Protein AF-U2P2K3-F1 (afdb_monomer_lite)

Sequence (164 aa):
MINLGGKKVTKLLVGSSVIYQDNGGWQQLKVLSPDGGNVWFKNNGDGTASLVGNVGISIRKSAAVTVDLFKAPEGYAFTTLDWNVSTGSDITFIRQVYAYGNIIGYDYAKVSILDGTLQASYSANQSLSSDPTRGIITFSRATTYRTQDFATFAQPAIIGIEKL

pLDDT: mean 73.37, std 17.28, range [36.75, 95.69]

Foldseek 3Di:
DDDPVPDQDQWDDDPPDIDGDDPVQKDWFDFQAPQDWTKIWHDPPPQKIFIFTKDKHKDDAQDKDKGFTTADPPQKFFDDAPQPDDPDFHFFWLLAWDDPRDGDDTDHWDWDQDPRTIMTIDRRPHPDPDPGIMTMTGFATDPDDDPPDPPDRPGTRMTGMDGD

Secondary structure (DSSP, 8-state):
----TT---S-EEETTEEE-S-STTEEE--B--TT-EEEEEEE-SSSEEEEEEEEEEEE-TT--EEEEEEEPPTTEEEEEE----SSSSS--EEEEEEETTEEEEEEEPEEEEETTEEEEEE---S---SSSEEEEEEE-B-S---TT-TT---B-EEEEEEE-

Structure (mmCIF, N/CA/C/O backbone):
data_AF-U2P2K3-F1
#
_entry.id   AF-U2P2K3-F1
#
loop_
_atom_site.group_PDB
_atom_site.id
_atom_site.type_symbol
_atom_site.label_atom_id
_atom_site.label_alt_id
_atom_site.label_comp_id
_atom_site.label_asym_id
_atom_site.label_entity_id
_atom_site.label_seq_id
_atom_site.pdbx_PDB_ins_code
_atom_site.Cartn_x
_atom_site.Cartn_y
_atom_site.Cartn_z
_atom_site.occupancy
_atom_site.B_iso_or_equiv
_atom_site.auth_seq_id
_atom_site.auth_comp_id
_atom_site.auth_asym_id
_atom_site.auth_atom_id
_atom_site.pdbx_PDB_model_num
ATOM 1 N N . MET A 1 1 ? -31.649 -16.416 13.746 1.00 61.94 1 MET A N 1
ATOM 2 C CA . MET A 1 1 ? -30.456 -16.200 14.595 1.00 61.94 1 MET A CA 1
ATOM 3 C C . MET A 1 1 ? -29.561 -17.419 14.444 1.00 61.94 1 MET A C 1
ATOM 5 O O . MET A 1 1 ? -30.057 -18.521 14.632 1.00 61.94 1 MET A O 1
ATOM 9 N N . ILE A 1 2 ? -28.305 -17.253 14.026 1.00 75.69 2 ILE A N 1
ATOM 10 C CA . ILE A 1 2 ? -27.357 -18.372 13.917 1.00 75.69 2 ILE A CA 1
ATOM 11 C C . ILE A 1 2 ? -26.623 -18.479 15.254 1.00 75.69 2 ILE A C 1
ATOM 13 O O . ILE A 1 2 ? -25.955 -17.533 15.660 1.00 75.69 2 ILE A O 1
ATOM 17 N N . ASN A 1 3 ? -26.769 -19.609 15.945 1.00 80.06 3 ASN A N 1
ATOM 18 C CA . ASN A 1 3 ? -26.059 -19.898 17.188 1.00 80.06 3 ASN A CA 1
ATOM 19 C C . ASN A 1 3 ? -24.914 -20.873 16.891 1.00 80.06 3 ASN A C 1
ATOM 21 O O . ASN A 1 3 ? -25.154 -22.019 16.519 1.00 80.06 3 ASN A O 1
ATOM 25 N N . LEU A 1 4 ? -23.674 -20.410 17.051 1.00 82.38 4 LEU A N 1
ATOM 26 C CA . LEU A 1 4 ? -22.470 -21.209 16.808 1.00 82.38 4 LEU A CA 1
ATOM 27 C C . LEU A 1 4 ? -21.971 -21.939 18.065 1.00 82.38 4 LEU A C 1
ATOM 29 O O . LEU A 1 4 ? -20.933 -22.592 18.020 1.00 82.38 4 LEU A O 1
ATOM 33 N N . GLY A 1 5 ? 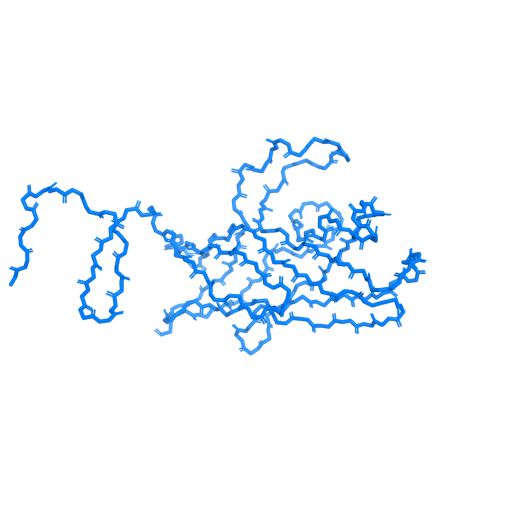-22.674 -21.835 19.198 1.00 79.88 5 GLY A N 1
ATOM 34 C CA . GLY A 1 5 ? -22.326 -22.543 20.434 1.00 79.88 5 GLY A CA 1
ATOM 35 C C . GLY A 1 5 ? -20.917 -22.227 20.948 1.00 79.88 5 GLY A C 1
ATOM 36 O O . GLY A 1 5 ? -20.234 -23.121 21.434 1.00 79.88 5 GLY A O 1
ATOM 37 N N . GLY A 1 6 ? -20.443 -20.989 20.757 1.00 76.06 6 GLY A N 1
ATOM 38 C CA . GLY A 1 6 ? -19.082 -20.577 21.124 1.00 76.06 6 GLY A CA 1
ATOM 39 C C . GLY A 1 6 ? -17.972 -21.138 20.224 1.00 76.06 6 GLY A C 1
ATOM 40 O O . GLY A 1 6 ? -16.794 -20.936 20.513 1.00 76.06 6 GLY A O 1
ATOM 41 N N . LYS A 1 7 ? -18.311 -21.832 19.129 1.00 77.88 7 LYS A N 1
ATOM 42 C CA . LYS A 1 7 ? -17.327 -22.345 18.171 1.00 77.88 7 LYS A CA 1
ATOM 43 C C . LYS A 1 7 ? -16.804 -21.208 17.296 1.00 77.88 7 LYS A C 1
ATOM 45 O O . LYS A 1 7 ? -17.585 -20.470 16.699 1.00 77.88 7 LYS A O 1
ATOM 50 N N . LYS A 1 8 ? -15.477 -21.100 17.191 1.00 68.75 8 LYS A N 1
ATOM 51 C CA . LYS A 1 8 ? -14.824 -20.210 16.225 1.00 68.75 8 LYS A CA 1
ATOM 52 C C . LYS A 1 8 ? -15.069 -20.733 14.811 1.00 68.75 8 LYS A C 1
ATOM 54 O O . LYS A 1 8 ? -14.888 -21.924 14.560 1.00 68.75 8 LYS A O 1
ATOM 59 N N . VAL A 1 9 ? -15.448 -19.845 13.898 1.00 71.19 9 VAL A N 1
ATOM 60 C CA . VAL A 1 9 ? -15.519 -20.137 12.463 1.00 71.19 9 VAL A CA 1
ATOM 61 C C . VAL A 1 9 ? -14.552 -19.218 11.730 1.00 71.19 9 VAL A C 1
ATOM 63 O O . VAL A 1 9 ? -14.564 -18.007 11.916 1.00 71.19 9 VAL A O 1
ATOM 66 N N . THR A 1 10 ? -13.699 -19.795 10.890 1.00 63.50 10 THR A N 1
ATOM 67 C CA . THR A 1 10 ? -12.744 -19.033 10.070 1.00 63.50 10 THR A CA 1
ATOM 68 C C . THR A 1 10 ? -13.429 -18.374 8.874 1.00 63.50 10 THR A C 1
ATOM 70 O O . THR A 1 10 ? -12.950 -17.374 8.348 1.00 63.50 10 THR A O 1
ATOM 73 N N . LYS A 1 11 ? -14.578 -18.918 8.452 1.00 74.50 11 LYS A N 1
ATOM 74 C CA . LYS A 1 11 ? -15.369 -18.454 7.314 1.00 74.50 11 LYS A CA 1
ATOM 75 C C . LYS A 1 11 ? -16.858 -18.704 7.559 1.00 74.50 11 LYS A C 1
ATOM 77 O O . LYS A 1 11 ? -17.246 -19.826 7.876 1.00 74.50 11 LYS A O 1
ATOM 82 N N . LEU A 1 12 ? -17.690 -17.691 7.332 1.00 82.12 12 LEU A N 1
ATOM 83 C CA . LEU A 1 12 ? -19.145 -17.805 7.275 1.00 82.12 12 LEU A CA 1
ATOM 84 C C . LEU A 1 12 ? -19.638 -17.307 5.913 1.00 82.12 12 LEU A C 1
ATOM 86 O O . LEU A 1 12 ? -19.397 -16.162 5.544 1.00 82.12 12 LEU A O 1
ATOM 90 N N . LEU A 1 13 ? -20.317 -18.170 5.159 1.00 84.31 13 LEU A N 1
ATOM 91 C CA . LEU A 1 13 ? -21.005 -17.787 3.927 1.00 84.31 13 LEU A CA 1
ATOM 92 C C . LEU A 1 13 ? -22.445 -17.387 4.277 1.00 84.31 13 LEU A C 1
ATOM 94 O O . LEU A 1 13 ? -23.191 -18.200 4.820 1.00 84.31 13 LEU A O 1
ATOM 98 N N . VAL A 1 14 ? -22.831 -16.149 3.972 1.00 83.38 14 VAL A N 1
ATOM 99 C CA . VAL A 1 14 ? -24.193 -15.628 4.148 1.00 83.38 14 VAL A CA 1
ATOM 100 C C . VAL A 1 14 ? -24.681 -15.125 2.792 1.00 83.38 14 VAL A C 1
ATOM 102 O O . VAL A 1 14 ? -24.258 -14.073 2.316 1.00 83.38 14 VAL A O 1
ATOM 105 N N . GLY A 1 15 ? -25.537 -15.909 2.135 1.00 84.88 15 GLY A N 1
ATOM 106 C CA . GLY A 1 15 ? -25.880 -15.674 0.730 1.00 84.88 15 GLY A CA 1
ATOM 107 C C . GLY A 1 15 ? -24.645 -15.820 -0.165 1.00 84.88 15 GLY A C 1
ATOM 108 O O . GLY A 1 15 ? -23.954 -16.834 -0.101 1.00 84.88 15 GLY A O 1
ATOM 109 N N . SER A 1 16 ? -24.351 -14.802 -0.976 1.00 84.44 16 SER A N 1
ATOM 110 C CA . SER A 1 16 ? -23.126 -14.718 -1.788 1.00 84.44 16 SER A CA 1
ATOM 111 C C . SER A 1 16 ? -21.934 -14.086 -1.054 1.00 84.44 16 SER A C 1
ATOM 113 O O 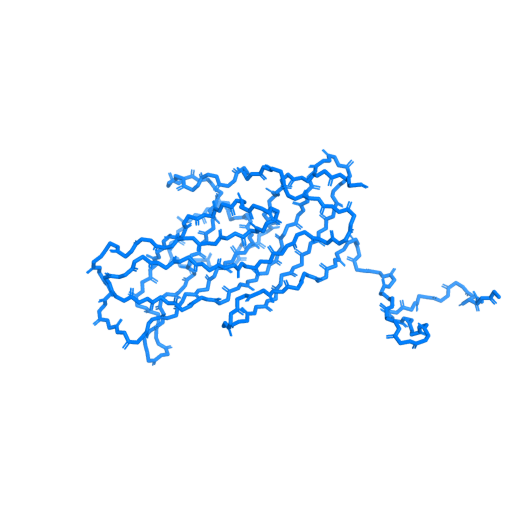. SER A 1 16 ? -20.851 -13.989 -1.627 1.00 84.44 16 SER A O 1
ATOM 115 N N . SER A 1 17 ? -22.115 -13.639 0.191 1.00 63.94 17 SER A N 1
ATOM 116 C CA . SER A 1 17 ? -21.107 -12.890 0.945 1.00 63.94 17 SER A CA 1
ATOM 117 C C . SER A 1 17 ? -20.324 -13.789 1.896 1.00 63.94 17 SER A C 1
ATOM 119 O O . SER A 1 17 ? -20.893 -14.653 2.560 1.00 63.94 17 SER A O 1
ATOM 121 N N . VAL A 1 18 ? -19.012 -13.567 2.000 1.00 78.31 18 VAL A N 1
ATOM 122 C CA . VAL A 1 18 ? -18.116 -14.315 2.892 1.00 78.31 18 VAL A CA 1
ATOM 123 C C . VAL A 1 18 ? -17.628 -13.414 4.029 1.00 78.31 18 VAL A C 1
ATOM 125 O O . VAL A 1 18 ? -17.033 -12.373 3.771 1.00 78.31 18 VAL A O 1
ATOM 128 N N . ILE A 1 19 ? -17.839 -13.837 5.277 1.00 73.31 19 ILE A N 1
ATOM 129 C CA . ILE A 1 19 ? -17.391 -13.162 6.504 1.00 73.31 19 ILE A CA 1
ATOM 130 C C . ILE A 1 19 ? -16.259 -13.987 7.137 1.00 73.31 19 ILE A C 1
ATOM 132 O O . ILE A 1 19 ? -16.425 -15.187 7.358 1.00 73.31 19 ILE A O 1
ATOM 136 N N . TYR A 1 20 ? -15.127 -13.357 7.459 1.00 65.69 20 TYR A N 1
ATOM 137 C CA . TYR A 1 20 ? -13.993 -13.972 8.167 1.00 65.69 20 TYR A CA 1
ATOM 138 C C . TYR A 1 20 ? -13.973 -13.469 9.616 1.00 65.69 20 TYR A C 1
ATOM 140 O O . TYR A 1 20 ? -13.945 -12.258 9.830 1.00 65.69 20 TYR A O 1
ATOM 148 N N . GLN A 1 21 ? -14.039 -14.362 10.612 1.00 61.44 21 GLN A N 1
ATOM 149 C CA . GLN A 1 21 ? -14.358 -13.967 11.995 1.00 61.44 21 GLN A CA 1
ATOM 150 C C . GLN A 1 21 ? -13.147 -13.779 12.934 1.00 61.44 21 GLN A C 1
ATOM 152 O O . GLN A 1 21 ? -13.345 -13.401 14.085 1.00 61.44 21 GLN A O 1
ATOM 157 N N . ASP A 1 22 ? -11.900 -13.990 12.500 1.00 57.00 22 ASP A N 1
ATOM 158 C CA . ASP A 1 22 ? -10.757 -14.018 13.433 1.00 57.00 22 ASP A CA 1
ATOM 159 C C . ASP A 1 22 ? -9.418 -13.475 12.908 1.00 57.00 22 ASP A C 1
ATOM 161 O O . ASP A 1 22 ? -8.383 -13.690 13.536 1.00 57.00 22 ASP A O 1
ATOM 165 N N . ASN A 1 23 ? -9.399 -12.677 11.838 1.00 62.91 23 ASN A N 1
ATOM 166 C CA . ASN A 1 23 ? -8.140 -12.165 11.281 1.00 62.91 23 ASN A CA 1
ATOM 167 C C . ASN A 1 23 ? -7.522 -10.989 12.074 1.00 62.91 23 ASN A C 1
ATOM 169 O O . ASN A 1 23 ? -6.856 -10.130 11.511 1.00 62.91 23 ASN A O 1
ATOM 173 N N . GLY A 1 24 ? -7.802 -10.858 13.375 1.00 73.50 24 GLY A N 1
ATOM 174 C CA . GLY A 1 24 ? -7.240 -9.790 14.216 1.00 73.50 24 GLY A CA 1
ATOM 175 C C . GLY A 1 24 ? -7.516 -8.358 13.726 1.00 73.50 24 GLY A C 1
ATOM 176 O O . GLY A 1 24 ? -6.725 -7.461 14.027 1.00 73.50 24 GLY A O 1
ATOM 177 N N . GLY A 1 25 ? -8.597 -8.150 12.962 1.00 82.94 25 GLY A N 1
ATOM 178 C CA . GLY A 1 25 ? -8.971 -6.871 12.340 1.00 82.94 25 GLY A CA 1
ATOM 179 C C . GLY A 1 25 ? -8.403 -6.634 10.935 1.00 82.94 25 GLY A C 1
ATOM 180 O O . GLY A 1 25 ? -8.651 -5.576 10.361 1.00 82.94 25 GLY A O 1
ATOM 181 N N . TRP A 1 26 ? -7.657 -7.591 10.377 1.00 89.19 26 TRP A N 1
ATOM 182 C CA . TRP A 1 26 ? -7.112 -7.505 9.026 1.00 89.19 26 TRP A CA 1
ATOM 183 C C . TRP A 1 26 ? -8.146 -7.892 7.962 1.00 89.19 26 TRP A C 1
ATOM 185 O O . TRP A 1 26 ? -8.796 -8.936 8.041 1.00 89.19 26 TRP A O 1
ATOM 195 N N . GLN A 1 27 ? -8.241 -7.084 6.916 1.00 89.88 27 GLN A N 1
ATOM 196 C CA . GLN A 1 27 ? -9.045 -7.331 5.721 1.00 89.88 27 GLN A CA 1
ATOM 197 C C . GLN A 1 27 ? -8.184 -7.159 4.472 1.00 89.88 27 GLN A C 1
ATOM 199 O O . GLN A 1 27 ? -7.281 -6.326 4.447 1.00 89.88 27 GLN A O 1
ATOM 204 N N . GLN A 1 28 ? -8.439 -7.957 3.439 1.00 91.06 28 GLN A N 1
ATOM 205 C CA . GLN A 1 28 ? -7.692 -7.860 2.190 1.00 91.06 28 GLN A CA 1
ATOM 206 C C . GLN A 1 28 ? -8.212 -6.685 1.354 1.00 91.06 28 GLN A C 1
ATOM 208 O O . GLN A 1 28 ? -9.419 -6.535 1.167 1.00 91.06 28 GLN A O 1
ATOM 213 N N . LEU A 1 29 ? -7.300 -5.869 0.829 1.00 92.69 29 LEU A N 1
ATOM 214 C CA . LEU A 1 29 ? -7.616 -4.792 -0.103 1.00 92.69 29 LEU A CA 1
ATOM 215 C C . LEU A 1 29 ? -7.750 -5.318 -1.530 1.00 92.69 29 LEU A C 1
ATOM 217 O O . LEU A 1 29 ? -7.039 -6.231 -1.958 1.00 92.69 29 LEU A O 1
ATOM 221 N N . LYS A 1 30 ? -8.625 -4.672 -2.304 1.00 93.69 30 LYS A N 1
ATOM 222 C CA . LYS A 1 30 ? -8.705 -4.885 -3.748 1.00 93.69 30 LYS A CA 1
ATOM 223 C C . LYS A 1 30 ? -7.549 -4.157 -4.434 1.00 93.69 30 LYS A C 1
ATOM 225 O O . LYS A 1 30 ? -7.578 -2.934 -4.564 1.00 93.69 30 LYS A O 1
ATOM 230 N N . VAL A 1 31 ? -6.564 -4.921 -4.894 1.00 94.19 31 VAL A N 1
ATOM 231 C CA . VAL A 1 31 ? -5.441 -4.405 -5.686 1.00 94.19 31 VAL A CA 1
ATOM 232 C C . VAL A 1 31 ? -5.919 -4.032 -7.094 1.00 94.19 31 VAL A C 1
ATOM 234 O O . VAL A 1 31 ? -6.668 -4.781 -7.721 1.00 94.19 31 VAL A O 1
ATOM 237 N N . LEU A 1 32 ? -5.506 -2.855 -7.561 1.00 95.31 32 LEU A N 1
ATOM 238 C CA . LEU A 1 32 ? -5.834 -2.265 -8.862 1.00 95.31 32 LEU A CA 1
ATOM 239 C C . LEU A 1 32 ? -4.698 -2.402 -9.883 1.00 95.31 32 LEU A C 1
ATOM 241 O O . LEU A 1 32 ? -4.954 -2.293 -11.080 1.00 95.31 32 LEU A O 1
ATOM 245 N N . SER A 1 33 ? -3.470 -2.676 -9.431 1.00 91.06 33 SER A N 1
ATOM 246 C CA . SER A 1 33 ? -2.336 -2.878 -10.333 1.00 91.06 33 SER A CA 1
ATOM 247 C C . SER A 1 33 ? -2.584 -4.069 -11.271 1.00 91.06 33 SER A C 1
ATOM 249 O O . SER A 1 33 ? -2.966 -5.146 -10.794 1.00 91.06 33 SER A O 1
ATOM 251 N N . PRO A 1 34 ? -2.312 -3.934 -12.585 1.00 88.56 34 PRO A N 1
ATOM 252 C CA . PRO A 1 34 ? -2.469 -5.027 -13.546 1.00 88.56 34 PRO A CA 1
ATOM 253 C C . PRO A 1 34 ? -1.500 -6.191 -13.296 1.00 88.56 34 PRO A C 1
ATOM 255 O O . PRO A 1 34 ? -1.780 -7.317 -13.697 1.00 88.56 34 PRO A O 1
ATOM 258 N N . ASP A 1 35 ? -0.383 -5.940 -12.611 1.00 87.19 35 ASP A N 1
ATOM 259 C CA . ASP A 1 35 ? 0.594 -6.969 -12.238 1.00 87.19 35 ASP A CA 1
ATOM 260 C C . ASP A 1 35 ? 0.206 -7.719 -10.952 1.00 87.19 35 ASP A C 1
ATOM 262 O O . ASP A 1 35 ? 0.894 -8.653 -10.532 1.00 87.19 35 ASP A O 1
ATOM 266 N N . GLY A 1 36 ? -0.920 -7.339 -10.342 1.00 90.12 36 GLY A N 1
ATOM 267 C CA . GLY A 1 36 ? -1.484 -7.990 -9.173 1.00 90.12 36 GLY A CA 1
ATOM 268 C C . GLY A 1 36 ? -0.746 -7.674 -7.874 1.00 90.12 36 GLY A C 1
ATOM 269 O O . GLY A 1 36 ? 0.123 -6.806 -7.786 1.00 90.12 36 GLY A O 1
ATOM 270 N N . GLY A 1 37 ? -1.145 -8.371 -6.817 1.00 88.31 37 GLY A N 1
ATOM 271 C CA . GLY A 1 37 ? -0.609 -8.170 -5.480 1.00 88.31 37 GLY A CA 1
ATOM 272 C C . GLY A 1 37 ? -1.517 -8.749 -4.411 1.00 88.31 37 GLY A C 1
ATOM 273 O O . GLY A 1 37 ? -2.619 -9.229 -4.681 1.00 88.31 37 GLY A O 1
ATOM 274 N N . ASN A 1 38 ? -1.047 -8.681 -3.176 1.00 88.75 38 ASN A N 1
ATOM 275 C CA . ASN A 1 38 ? -1.824 -9.030 -2.006 1.00 88.75 38 ASN A CA 1
ATOM 276 C C . ASN A 1 38 ? -1.475 -8.055 -0.884 1.00 88.75 38 ASN A C 1
ATOM 278 O O . ASN A 1 38 ? -0.349 -8.070 -0.390 1.00 88.75 38 ASN A O 1
ATOM 282 N N . VAL A 1 39 ? -2.432 -7.202 -0.520 1.00 89.06 39 VAL A N 1
ATOM 283 C CA . VAL A 1 39 ? -2.279 -6.202 0.539 1.00 89.06 39 VAL A CA 1
ATOM 284 C C . VAL A 1 39 ? -3.412 -6.355 1.535 1.00 89.06 39 VAL A C 1
ATOM 286 O O . VAL A 1 39 ? -4.573 -6.496 1.156 1.00 89.06 39 VAL A O 1
ATOM 289 N N . TRP A 1 40 ? -3.059 -6.309 2.810 1.00 90.62 40 TRP A N 1
ATOM 290 C CA . TRP A 1 40 ? -3.974 -6.360 3.933 1.00 90.62 40 TRP A CA 1
ATOM 291 C C . TRP A 1 40 ? -3.987 -5.020 4.644 1.00 90.62 40 TRP A C 1
ATOM 293 O O . TRP A 1 40 ? -2.958 -4.362 4.771 1.00 90.62 40 TRP A O 1
ATOM 303 N N . PHE A 1 41 ? -5.162 -4.656 5.126 1.00 92.44 41 PHE A N 1
ATOM 304 C CA . PHE A 1 41 ? -5.468 -3.436 5.845 1.00 92.44 41 PHE A CA 1
ATOM 305 C C . PHE A 1 41 ? -6.005 -3.783 7.224 1.00 92.44 41 PHE A C 1
ATOM 307 O O . PHE A 1 41 ? -6.838 -4.681 7.351 1.00 92.44 41 PHE A O 1
ATOM 314 N N . LYS A 1 42 ? -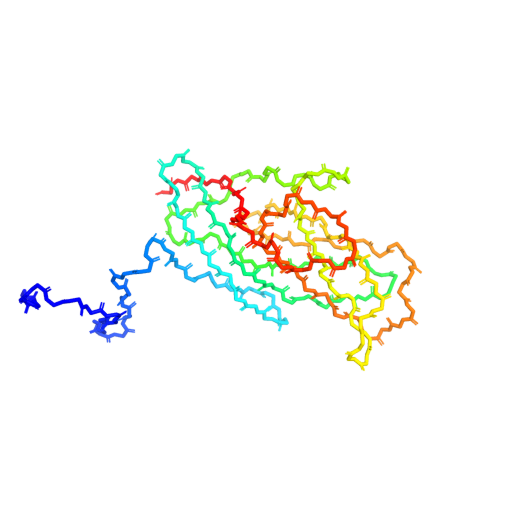5.602 -3.032 8.241 1.00 92.56 42 LYS A N 1
ATOM 315 C CA . LYS A 1 42 ? -6.201 -3.085 9.573 1.00 92.56 42 LYS A CA 1
ATOM 316 C C . LYS A 1 42 ? -6.371 -1.677 10.115 1.00 92.56 42 LYS A C 1
ATOM 318 O O . LYS A 1 42 ? -5.393 -0.956 10.247 1.00 92.56 42 LYS A O 1
ATOM 323 N N . ASN A 1 43 ? -7.599 -1.313 10.469 1.00 93.50 43 ASN A N 1
ATOM 324 C CA . ASN A 1 43 ? -7.868 -0.084 11.212 1.00 93.50 43 ASN A CA 1
ATOM 325 C C . ASN A 1 43 ? -7.309 -0.224 12.640 1.00 93.50 43 ASN A C 1
ATOM 327 O O . ASN A 1 43 ? -7.614 -1.205 13.324 1.00 93.50 43 ASN A O 1
ATOM 331 N N . ASN A 1 44 ? -6.505 0.745 13.075 1.00 92.12 44 ASN A N 1
ATOM 332 C CA . ASN A 1 44 ? -5.877 0.749 14.396 1.00 92.12 44 ASN A CA 1
ATOM 333 C C . ASN A 1 44 ? -6.758 1.404 15.479 1.00 92.12 44 ASN A C 1
ATOM 335 O O . ASN A 1 44 ? -6.507 1.212 16.666 1.00 92.12 44 ASN A O 1
ATOM 339 N N . GLY A 1 45 ? -7.822 2.115 15.090 1.00 93.38 45 GLY A N 1
ATOM 340 C CA . GLY A 1 45 ? -8.773 2.764 16.000 1.00 93.38 45 GLY A CA 1
ATOM 341 C C . GLY A 1 45 ? -8.385 4.182 16.431 1.00 93.38 45 GLY A C 1
ATOM 342 O O . GLY A 1 45 ? -9.118 4.796 17.198 1.00 93.38 45 GLY A O 1
ATOM 343 N N . ASP A 1 46 ? -7.274 4.709 15.921 1.00 93.25 46 ASP A N 1
ATOM 344 C CA . ASP A 1 46 ? -6.672 5.997 16.294 1.00 93.25 46 ASP A CA 1
ATOM 345 C C . ASP A 1 46 ? -6.588 6.991 15.118 1.00 93.25 46 ASP A C 1
ATOM 347 O O . ASP A 1 46 ? -5.815 7.943 15.154 1.00 93.25 46 ASP A O 1
ATOM 351 N N . GLY A 1 47 ? -7.376 6.768 14.059 1.00 93.69 47 GLY A N 1
ATOM 352 C CA . GLY A 1 47 ? -7.287 7.542 12.813 1.00 93.69 47 GLY A CA 1
ATOM 353 C C . GLY A 1 47 ? -6.190 7.053 11.863 1.00 93.69 47 GLY A C 1
ATOM 354 O O . GLY A 1 47 ? -5.941 7.676 10.835 1.00 93.69 47 GLY A O 1
ATOM 355 N N . THR A 1 48 ? -5.551 5.920 12.165 1.00 93.31 48 THR A N 1
ATOM 356 C CA . THR A 1 48 ? -4.579 5.281 11.276 1.00 93.31 48 THR A CA 1
ATOM 357 C C . THR A 1 48 ? -4.975 3.852 10.913 1.00 93.31 48 THR A C 1
ATOM 359 O O . THR A 1 48 ? -5.802 3.199 11.562 1.00 93.31 48 THR A O 1
ATOM 362 N N . ALA A 1 49 ? -4.361 3.347 9.850 1.00 92.50 49 ALA A N 1
ATOM 363 C CA . ALA A 1 49 ? -4.429 1.958 9.456 1.00 92.50 49 ALA A CA 1
ATOM 364 C C . ALA A 1 49 ? -3.042 1.375 9.213 1.00 92.50 49 ALA A C 1
ATOM 366 O O . ALA A 1 49 ? -2.130 2.030 8.715 1.00 92.50 49 ALA A O 1
ATOM 367 N N . SER A 1 50 ? -2.919 0.097 9.527 1.00 89.31 50 SER A N 1
ATOM 368 C CA . SER A 1 50 ? -1.766 -0.729 9.217 1.00 89.31 50 SER A CA 1
ATOM 369 C C . SER A 1 50 ? -1.950 -1.388 7.849 1.00 89.31 50 SER A C 1
ATOM 371 O O . SER A 1 50 ? -2.997 -1.987 7.599 1.00 89.31 50 SER A O 1
ATOM 373 N N . LEU A 1 51 ? -0.932 -1.327 6.987 1.00 88.00 51 LEU A N 1
ATOM 374 C CA . LEU A 1 51 ? -0.846 -2.047 5.717 1.00 88.00 51 LEU A CA 1
ATOM 375 C C . LEU A 1 51 ? 0.289 -3.073 5.745 1.00 88.00 51 LEU A C 1
ATOM 377 O O . LEU A 1 51 ? 1.410 -2.758 6.155 1.00 88.00 51 LEU A O 1
ATOM 381 N N . VAL A 1 52 ? 0.013 -4.286 5.259 1.00 83.44 52 VAL A N 1
ATOM 382 C CA . VAL A 1 52 ? 1.037 -5.311 4.997 1.00 83.44 52 VAL A CA 1
ATOM 383 C C . VAL A 1 52 ? 0.826 -5.984 3.654 1.00 83.44 52 VAL A C 1
ATOM 385 O O . VAL A 1 52 ? -0.307 -6.164 3.219 1.00 83.44 52 VAL A O 1
ATOM 388 N N . GLY A 1 53 ? 1.912 -6.411 3.017 1.00 81.12 53 GLY A N 1
ATOM 389 C CA . GLY A 1 53 ? 1.856 -7.206 1.795 1.00 81.12 53 GLY A CA 1
ATOM 390 C C . GLY A 1 53 ? 2.642 -6.581 0.656 1.00 81.12 53 GLY A C 1
ATOM 391 O O . GLY A 1 53 ? 3.613 -5.863 0.894 1.00 81.12 53 GLY A O 1
ATOM 392 N N . ASN A 1 54 ? 2.266 -6.889 -0.583 1.00 82.94 54 ASN A N 1
ATOM 393 C CA . ASN A 1 54 ? 2.990 -6.424 -1.758 1.00 82.94 54 ASN A CA 1
ATOM 394 C C . ASN A 1 54 ? 2.106 -6.208 -2.992 1.00 82.94 54 ASN A C 1
ATOM 396 O O . ASN A 1 54 ? 1.048 -6.820 -3.125 1.00 82.94 54 ASN A O 1
ATOM 400 N N . VAL A 1 55 ? 2.560 -5.343 -3.898 1.00 85.56 55 VAL A N 1
ATOM 401 C CA . VAL A 1 55 ? 1.939 -5.060 -5.200 1.00 85.56 55 VAL A CA 1
ATOM 402 C C . VAL A 1 55 ? 3.013 -5.086 -6.280 1.00 85.56 55 VAL A C 1
ATOM 404 O O . VAL A 1 55 ? 4.043 -4.433 -6.144 1.00 85.56 55 VAL A O 1
ATOM 407 N N . GLY A 1 56 ? 2.788 -5.839 -7.353 1.00 82.88 56 GLY A N 1
ATOM 408 C CA . GLY A 1 56 ? 3.641 -5.798 -8.537 1.00 82.88 56 GLY A CA 1
ATOM 409 C C . GLY A 1 56 ? 3.373 -4.538 -9.355 1.00 82.88 56 GLY A C 1
ATOM 410 O O . GLY A 1 56 ? 2.242 -4.060 -9.393 1.00 82.88 56 GLY A O 1
ATOM 411 N N . ILE A 1 57 ? 4.393 -4.007 -10.023 1.00 81.81 57 ILE A N 1
ATOM 412 C CA . ILE A 1 57 ? 4.257 -2.920 -10.996 1.00 81.81 57 ILE A CA 1
ATOM 413 C C . ILE A 1 57 ? 5.158 -3.161 -12.208 1.00 81.81 57 ILE A C 1
ATOM 415 O O . ILE A 1 57 ? 6.296 -3.617 -12.083 1.00 81.81 57 ILE A O 1
ATOM 419 N N . SER A 1 58 ? 4.669 -2.810 -13.388 1.00 81.31 58 SER A N 1
ATOM 420 C CA . SER A 1 58 ? 5.446 -2.800 -14.618 1.00 81.31 58 SER A CA 1
ATOM 421 C C . SER A 1 58 ? 6.142 -1.456 -14.766 1.00 81.31 58 SER A C 1
ATOM 423 O O . SER A 1 58 ? 5.512 -0.402 -14.755 1.00 81.31 58 SER A O 1
ATOM 425 N N . ILE A 1 59 ? 7.455 -1.506 -14.931 1.00 76.31 59 ILE A N 1
ATOM 426 C CA . ILE A 1 59 ? 8.336 -0.359 -15.085 1.00 76.31 59 ILE A CA 1
ATOM 427 C C . ILE A 1 59 ? 8.892 -0.382 -16.507 1.00 76.31 59 ILE A C 1
ATOM 429 O O . ILE A 1 59 ? 9.280 -1.433 -17.026 1.00 76.31 59 ILE A O 1
ATOM 433 N N . ARG A 1 60 ? 8.914 0.791 -17.140 1.00 72.25 60 ARG A N 1
ATOM 434 C CA . ARG A 1 60 ? 9.464 0.981 -18.481 1.00 72.25 60 ARG A CA 1
ATOM 435 C C . ARG A 1 60 ? 10.674 1.904 -18.434 1.00 72.25 60 ARG A C 1
ATOM 437 O O . ARG A 1 60 ? 10.682 2.901 -17.710 1.00 72.25 60 ARG A O 1
ATOM 444 N N . LYS A 1 61 ? 11.689 1.583 -19.225 1.00 70.94 61 LYS A N 1
ATOM 445 C CA . LYS A 1 61 ? 12.917 2.346 -19.380 1.00 70.94 61 LYS A CA 1
ATOM 446 C C . LYS A 1 61 ? 12.585 3.724 -19.931 1.00 70.94 61 LYS A C 1
ATOM 448 O O . LYS A 1 61 ? 11.824 3.869 -20.885 1.00 70.94 61 LYS A O 1
ATOM 453 N N . SER A 1 62 ? 13.191 4.739 -19.318 1.00 69.75 62 SER A N 1
ATOM 454 C CA . SER A 1 62 ? 13.083 6.142 -19.736 1.00 69.75 62 SER A CA 1
ATOM 455 C C . SER A 1 62 ? 11.646 6.682 -19.807 1.00 69.75 62 SER A C 1
ATOM 457 O O . SER A 1 62 ? 11.402 7.673 -20.491 1.00 69.75 62 SER A O 1
ATOM 459 N N . ALA A 1 63 ? 10.701 6.067 -19.090 1.00 73.88 63 ALA A N 1
ATOM 460 C CA . ALA A 1 63 ? 9.326 6.531 -18.997 1.00 73.88 63 ALA A CA 1
ATOM 461 C C . ALA A 1 63 ? 8.919 6.705 -17.533 1.00 73.88 63 ALA A C 1
ATOM 463 O O . ALA A 1 63 ? 9.168 5.840 -16.693 1.00 73.88 63 ALA A O 1
ATOM 464 N N . ALA A 1 64 ? 8.259 7.824 -17.235 1.00 77.88 64 ALA A N 1
ATOM 465 C CA . ALA A 1 64 ? 7.522 7.942 -15.990 1.00 77.88 64 ALA A CA 1
ATOM 466 C C . ALA A 1 64 ? 6.306 7.008 -16.049 1.00 77.88 64 ALA A C 1
ATOM 468 O O . ALA A 1 64 ? 5.604 6.957 -17.061 1.00 77.88 64 ALA A O 1
ATOM 469 N N . VAL A 1 65 ? 6.065 6.266 -14.972 1.00 79.81 65 VAL A N 1
ATOM 470 C CA . VAL A 1 65 ? 4.912 5.371 -14.851 1.00 79.81 65 VAL A CA 1
ATOM 471 C C . VAL A 1 65 ? 4.181 5.700 -13.562 1.00 79.81 65 VAL A C 1
ATOM 473 O O . VAL A 1 65 ? 4.801 5.737 -12.502 1.00 79.81 65 VAL A O 1
ATOM 476 N N . THR A 1 66 ? 2.868 5.892 -13.646 1.00 85.81 66 THR A N 1
ATOM 477 C CA . THR A 1 66 ? 1.982 5.962 -12.481 1.00 85.81 66 THR A CA 1
ATOM 478 C C . THR A 1 66 ? 1.043 4.765 -12.508 1.00 85.81 66 THR A C 1
ATOM 480 O O . THR A 1 66 ? 0.461 4.455 -13.547 1.00 85.81 66 THR A O 1
ATOM 483 N N . VAL A 1 67 ? 0.924 4.076 -11.375 1.00 87.69 67 VAL A N 1
ATOM 484 C CA . VAL A 1 67 ? 0.093 2.882 -11.210 1.00 87.69 67 VAL A CA 1
ATOM 485 C C . VAL A 1 67 ? -0.825 3.066 -10.011 1.00 87.69 67 VAL A C 1
ATOM 487 O O . VAL A 1 67 ? -0.361 3.361 -8.908 1.00 87.69 67 VAL A O 1
ATOM 490 N N . ASP A 1 68 ? -2.117 2.829 -10.222 1.00 93.19 68 ASP A N 1
ATOM 491 C CA . ASP A 1 68 ? -3.094 2.698 -9.144 1.00 93.19 68 ASP A CA 1
ATOM 492 C C . ASP A 1 68 ? -2.844 1.395 -8.383 1.00 93.19 68 ASP A C 1
ATOM 494 O O . ASP A 1 68 ? -2.841 0.307 -8.962 1.00 93.19 68 ASP A O 1
ATOM 498 N N . LEU A 1 69 ? -2.641 1.485 -7.071 1.00 91.69 69 LEU A N 1
ATOM 499 C CA . LEU A 1 69 ? -2.336 0.325 -6.236 1.00 91.69 69 LEU A CA 1
ATOM 500 C C . LEU A 1 69 ? -3.609 -0.264 -5.646 1.00 91.69 69 LEU A C 1
ATOM 502 O O . LEU A 1 69 ? -3.875 -1.445 -5.841 1.00 91.69 69 LEU A O 1
ATOM 506 N N . PHE A 1 70 ? -4.381 0.539 -4.915 1.00 94.12 70 PHE A N 1
ATOM 507 C CA . PHE A 1 70 ? -5.645 0.151 -4.281 1.00 94.12 70 PHE A CA 1
ATOM 508 C C . PHE A 1 70 ? -6.344 1.374 -3.674 1.00 94.12 70 PHE A C 1
ATOM 510 O O . PHE A 1 70 ? -5.738 2.426 -3.471 1.00 94.12 70 PHE A O 1
ATOM 517 N N . LYS A 1 71 ? -7.630 1.214 -3.356 1.00 94.06 71 LYS A N 1
ATOM 518 C CA . LYS A 1 71 ? -8.424 2.182 -2.585 1.00 94.06 71 LYS A CA 1
ATOM 519 C C . LYS A 1 71 ? -8.575 1.726 -1.137 1.00 94.06 71 LYS A C 1
ATOM 521 O O . LYS A 1 71 ? -8.345 0.554 -0.825 1.00 94.06 71 LYS A O 1
ATOM 526 N N . ALA A 1 72 ? -8.985 2.652 -0.276 1.00 92.25 72 ALA A N 1
ATOM 527 C CA . ALA A 1 72 ? -9.424 2.317 1.071 1.00 92.25 72 ALA A CA 1
ATOM 528 C C . ALA A 1 72 ? -10.634 1.357 1.027 1.00 92.25 72 ALA A C 1
ATOM 530 O O . ALA A 1 72 ? -11.388 1.364 0.045 1.00 92.25 72 ALA A O 1
ATOM 531 N N . PRO A 1 73 ? -10.827 0.512 2.058 1.00 91.88 73 PRO A N 1
ATOM 532 C CA . PRO A 1 73 ? -12.050 -0.269 2.203 1.00 91.88 73 PRO A CA 1
ATOM 533 C C . PRO A 1 73 ? -13.292 0.620 2.284 1.00 91.88 73 PRO A C 1
ATOM 535 O O . PRO A 1 73 ? -13.212 1.794 2.643 1.00 91.88 73 PRO A O 1
ATOM 538 N N . GLU A 1 74 ? -14.455 0.031 2.014 1.00 89.62 74 GLU A N 1
ATOM 539 C CA . GLU A 1 74 ? -15.740 0.714 2.165 1.00 89.62 74 GLU A CA 1
ATOM 540 C C . GLU A 1 74 ? -15.892 1.329 3.569 1.00 89.62 74 GLU A C 1
ATOM 542 O O . GLU A 1 74 ? -15.556 0.703 4.578 1.00 89.62 74 GLU A O 1
ATOM 547 N N . GLY A 1 75 ? -16.378 2.573 3.622 1.00 90.19 75 GLY A N 1
ATOM 548 C CA . GLY A 1 75 ? -16.523 3.344 4.861 1.00 90.19 75 GLY A CA 1
ATOM 549 C C . GLY A 1 75 ? -15.257 4.069 5.328 1.00 90.19 75 GLY A C 1
ATOM 550 O O . GLY A 1 75 ? -15.284 4.669 6.401 1.00 90.19 75 GLY A O 1
ATOM 551 N N . TYR A 1 76 ? -14.169 4.036 4.552 1.00 94.62 76 TYR A N 1
ATOM 552 C CA . TYR A 1 76 ? -12.932 4.755 4.855 1.00 94.62 76 TYR A CA 1
ATOM 553 C C . TYR A 1 76 ? -12.402 5.540 3.653 1.00 94.62 76 TYR A C 1
ATOM 555 O O . TYR A 1 76 ? -12.591 5.143 2.503 1.00 94.62 76 TYR A O 1
ATOM 563 N N . ALA A 1 77 ? -11.659 6.610 3.931 1.00 95.06 77 ALA A N 1
ATOM 564 C CA . ALA A 1 77 ? -10.789 7.279 2.969 1.00 95.06 77 ALA A CA 1
ATOM 565 C C . ALA A 1 77 ? -9.353 7.335 3.498 1.00 95.06 77 ALA A C 1
ATOM 567 O O . ALA A 1 77 ? -9.131 7.451 4.703 1.00 95.06 77 ALA A O 1
ATOM 568 N N . PHE A 1 78 ? -8.374 7.231 2.596 1.00 93.75 78 PHE A N 1
ATOM 569 C CA . PHE A 1 78 ? -6.973 7.494 2.925 1.00 93.75 78 PHE A CA 1
ATOM 570 C C . PHE A 1 78 ? -6.734 9.001 2.962 1.00 93.75 78 PHE A C 1
ATOM 572 O O . PHE A 1 78 ? -7.131 9.700 2.031 1.00 93.75 78 PHE A O 1
ATOM 579 N N . THR A 1 79 ? -6.056 9.486 3.998 1.00 92.25 79 THR A N 1
ATOM 580 C CA . THR A 1 79 ? -5.903 10.929 4.240 1.00 92.25 79 THR A CA 1
ATOM 581 C C . THR A 1 79 ? -4.452 11.384 4.212 1.00 92.25 79 THR A C 1
ATOM 583 O O . THR A 1 79 ? -4.134 12.384 3.570 1.00 92.25 79 THR A O 1
ATOM 586 N N . THR A 1 80 ? -3.549 10.651 4.863 1.00 87.50 80 THR A N 1
ATOM 587 C CA . THR A 1 80 ? -2.140 11.043 4.977 1.00 87.50 80 THR A CA 1
ATOM 588 C C . THR A 1 80 ? -1.201 9.871 4.752 1.00 87.50 80 THR A C 1
ATOM 590 O O . THR A 1 80 ? -1.491 8.727 5.099 1.00 87.50 80 THR A O 1
ATOM 593 N N . LEU A 1 81 ? -0.046 10.175 4.164 1.00 79.56 81 LEU A N 1
ATOM 594 C CA . LEU A 1 81 ? 1.077 9.256 4.049 1.00 79.56 81 LEU A CA 1
ATOM 595 C C . LEU A 1 81 ? 2.200 9.769 4.938 1.00 79.56 81 LEU A C 1
ATOM 597 O O . LEU A 1 81 ? 2.826 10.775 4.612 1.00 79.56 81 LEU A O 1
ATOM 601 N N . ASP A 1 82 ? 2.499 9.040 6.008 1.00 68.19 82 ASP A N 1
ATOM 602 C CA . ASP A 1 82 ? 3.661 9.341 6.853 1.00 68.19 82 ASP A CA 1
ATOM 603 C C . ASP A 1 82 ? 4.954 8.724 6.286 1.00 68.19 82 ASP A C 1
ATOM 605 O O . ASP A 1 82 ? 6.035 8.886 6.841 1.00 68.19 82 ASP A O 1
ATOM 609 N N . TRP A 1 83 ? 4.866 8.041 5.139 1.00 64.94 83 TRP A N 1
ATOM 610 C CA . TRP A 1 83 ? 5.981 7.362 4.466 1.00 64.94 83 TRP A CA 1
ATOM 611 C C . TRP A 1 83 ? 6.683 8.266 3.452 1.00 64.94 83 TRP A C 1
ATOM 613 O O . TRP A 1 83 ? 6.963 7.827 2.337 1.00 64.94 83 TRP A O 1
ATOM 623 N N . ASN A 1 84 ? 6.925 9.542 3.774 1.00 51.47 84 ASN A N 1
ATOM 624 C CA . ASN A 1 84 ? 7.707 10.404 2.884 1.00 51.47 84 ASN A CA 1
ATOM 625 C C . ASN A 1 84 ? 9.116 9.814 2.730 1.00 51.47 84 ASN A C 1
ATOM 627 O O . ASN A 1 84 ? 9.970 9.956 3.599 1.00 51.47 84 ASN A O 1
ATOM 631 N N . VAL A 1 85 ? 9.331 9.124 1.607 1.00 50.91 85 VAL A N 1
ATOM 632 C CA . VAL A 1 85 ? 10.535 8.347 1.311 1.00 50.91 85 VAL A CA 1
ATOM 633 C C . VAL A 1 85 ? 11.681 9.288 0.928 1.00 50.91 85 VAL A C 1
ATOM 635 O O . VAL A 1 85 ? 12.072 9.384 -0.233 1.00 50.91 85 VAL A O 1
ATOM 638 N N . SER A 1 86 ? 12.228 10.010 1.900 1.00 42.28 86 SER A N 1
ATOM 639 C CA . SER A 1 86 ? 13.609 10.486 1.832 1.00 42.28 86 SER A CA 1
ATOM 640 C C . SER A 1 86 ? 14.491 9.411 2.450 1.00 42.28 86 SER A C 1
ATOM 642 O O . SER A 1 86 ? 14.151 8.870 3.495 1.00 42.28 86 SER A O 1
ATOM 644 N N . THR A 1 87 ? 15.596 9.061 1.795 1.00 38.38 87 THR A N 1
ATOM 645 C CA . THR A 1 87 ? 16.575 8.080 2.287 1.00 38.38 87 THR A CA 1
ATOM 646 C C . THR A 1 87 ? 16.792 8.192 3.797 1.00 38.38 87 THR A C 1
ATOM 648 O O . THR A 1 87 ? 17.316 9.198 4.271 1.00 38.38 87 THR A O 1
ATOM 651 N N . GLY A 1 88 ? 16.407 7.142 4.526 1.00 39.91 88 GLY A N 1
ATOM 652 C CA . GLY A 1 88 ? 16.459 7.105 5.984 1.00 39.91 88 GLY A CA 1
ATOM 653 C C . GLY A 1 88 ? 15.079 7.268 6.617 1.00 39.91 88 GLY A C 1
ATOM 654 O O . GLY A 1 88 ? 14.570 8.376 6.737 1.00 39.91 88 GLY A O 1
ATOM 655 N N . SER A 1 89 ? 14.577 6.143 7.137 1.00 36.75 89 SER A N 1
ATOM 656 C CA . SER A 1 89 ? 13.334 5.948 7.906 1.00 36.75 89 SER A CA 1
ATOM 657 C C . SER A 1 89 ? 12.039 5.915 7.080 1.00 36.75 89 SER A C 1
ATOM 659 O O . SER A 1 89 ? 11.575 6.927 6.581 1.00 36.75 89 SER A O 1
ATOM 661 N N . ASP A 1 90 ? 11.450 4.716 7.025 1.00 42.84 90 ASP A N 1
ATOM 662 C CA . ASP A 1 90 ? 10.074 4.402 6.611 1.00 42.84 90 ASP A CA 1
ATOM 663 C C . ASP A 1 90 ? 9.787 4.487 5.090 1.00 42.84 90 ASP A C 1
ATOM 665 O O . ASP A 1 90 ? 9.246 5.449 4.553 1.00 42.84 90 ASP A O 1
ATOM 669 N N . ILE A 1 91 ? 10.172 3.420 4.374 1.00 47.78 91 ILE A N 1
ATOM 670 C CA . ILE A 1 91 ? 10.262 3.367 2.906 1.00 47.78 91 ILE A CA 1
ATOM 671 C C . ILE A 1 91 ? 9.197 2.444 2.281 1.00 47.78 91 ILE A C 1
ATOM 673 O O . ILE A 1 91 ? 9.004 1.308 2.712 1.00 47.78 91 ILE A O 1
ATOM 677 N N . THR A 1 92 ? 8.595 2.903 1.175 1.00 45.59 92 THR A N 1
ATOM 678 C CA . THR A 1 92 ? 7.977 2.045 0.148 1.00 45.59 92 THR A CA 1
ATOM 679 C C . THR A 1 92 ? 9.068 1.592 -0.828 1.00 45.59 92 THR A C 1
ATOM 681 O O . THR A 1 92 ? 9.582 2.394 -1.605 1.00 45.59 92 THR A O 1
ATOM 684 N N . PHE A 1 93 ? 9.459 0.318 -0.787 1.00 51.62 93 PHE A N 1
ATOM 685 C CA . PHE A 1 93 ? 10.512 -0.214 -1.662 1.00 51.62 93 PHE A CA 1
ATOM 686 C C . PHE A 1 93 ? 9.930 -0.796 -2.933 1.00 51.62 93 PHE A C 1
ATOM 688 O O . PHE A 1 93 ? 9.060 -1.653 -2.825 1.00 51.62 93 PHE A O 1
ATOM 695 N N . ILE A 1 94 ? 10.505 -0.478 -4.098 1.00 51.38 94 ILE A N 1
ATOM 696 C CA . ILE A 1 94 ? 10.510 -1.446 -5.195 1.00 51.38 94 ILE A CA 1
ATOM 697 C C . ILE A 1 94 ? 11.580 -2.483 -4.828 1.00 51.38 94 ILE A C 1
ATOM 699 O O . ILE A 1 94 ? 12.772 -2.285 -5.057 1.00 51.38 94 ILE A O 1
ATOM 703 N N . ARG A 1 95 ? 11.143 -3.572 -4.184 1.00 51.16 95 ARG A N 1
ATOM 704 C CA . ARG A 1 95 ? 11.965 -4.658 -3.635 1.00 51.16 95 ARG A CA 1
ATOM 705 C C . ARG A 1 95 ? 12.980 -5.155 -4.655 1.00 51.16 95 ARG A C 1
ATOM 707 O O . ARG A 1 95 ? 14.129 -5.362 -4.294 1.00 51.16 95 ARG A O 1
ATOM 714 N N . GLN A 1 96 ? 12.552 -5.385 -5.891 1.00 52.91 96 GLN A N 1
ATOM 715 C CA . GLN A 1 96 ? 13.349 -6.042 -6.916 1.00 52.91 96 GLN A CA 1
ATOM 716 C C . GLN A 1 96 ? 12.909 -5.541 -8.280 1.00 52.91 96 GLN A C 1
ATOM 718 O O . GLN A 1 96 ? 11.751 -5.698 -8.658 1.00 52.91 96 GLN A O 1
ATOM 723 N N . VAL A 1 97 ? 13.855 -4.955 -8.995 1.00 51.00 97 VAL A N 1
ATOM 724 C CA . VAL A 1 97 ? 13.792 -4.705 -10.428 1.00 51.00 97 VAL A CA 1
ATOM 725 C C . VAL A 1 97 ? 14.169 -6.033 -11.094 1.00 51.00 97 VAL A C 1
ATOM 727 O O . VAL A 1 97 ? 15.304 -6.485 -10.946 1.00 51.00 97 VAL A O 1
ATOM 730 N N . TYR A 1 98 ? 13.213 -6.712 -11.734 1.00 46.69 98 TYR A N 1
ATOM 731 C CA . TYR A 1 98 ? 13.442 -8.001 -12.394 1.00 46.69 98 TYR A CA 1
ATOM 732 C C . TYR A 1 98 ? 13.636 -7.846 -13.899 1.00 46.69 98 TYR A C 1
ATOM 734 O O . TYR A 1 98 ? 12.733 -7.368 -14.586 1.00 46.69 98 TYR A O 1
ATOM 742 N N . ALA A 1 99 ? 14.755 -8.364 -14.407 1.00 44.16 99 ALA A N 1
ATOM 743 C CA . ALA A 1 99 ? 14.959 -8.639 -15.827 1.00 44.16 99 ALA A CA 1
ATOM 744 C C . ALA A 1 99 ? 15.242 -10.136 -16.007 1.00 44.16 99 ALA A C 1
ATOM 746 O O . ALA A 1 99 ? 16.128 -10.690 -15.355 1.00 44.16 99 ALA A O 1
ATOM 747 N N . TYR A 1 100 ? 14.458 -10.810 -16.854 1.00 45.84 100 TYR A N 1
ATOM 748 C CA . TYR A 1 100 ? 14.612 -12.244 -17.153 1.00 45.84 100 TYR A CA 1
ATOM 749 C C . TYR A 1 100 ? 14.672 -13.161 -15.909 1.00 45.84 100 TYR A C 1
ATOM 751 O O . TYR A 1 100 ? 15.379 -14.163 -15.903 1.00 45.84 100 TYR A O 1
ATOM 759 N N . GLY A 1 101 ? 13.951 -12.812 -14.835 1.00 51.72 101 GLY A N 1
ATOM 760 C CA . GLY A 1 101 ? 13.897 -13.596 -13.591 1.00 51.72 101 GLY A CA 1
ATOM 761 C C . GLY A 1 101 ? 14.997 -13.297 -12.563 1.00 51.72 101 GLY A C 1
ATOM 762 O O . GLY A 1 101 ? 14.956 -13.859 -11.472 1.00 51.72 101 GLY A O 1
ATOM 763 N N . ASN A 1 102 ? 15.926 -12.379 -12.851 1.00 51.84 102 ASN A N 1
ATOM 764 C CA . ASN A 1 102 ? 17.007 -11.991 -11.939 1.00 51.84 102 ASN A CA 1
ATOM 765 C C . ASN A 1 102 ? 16.783 -10.600 -11.338 1.00 51.84 102 ASN A C 1
ATOM 767 O O . ASN A 1 102 ? 16.262 -9.711 -12.009 1.00 51.84 102 ASN A O 1
ATOM 771 N N . ILE A 1 103 ? 17.217 -10.410 -10.090 1.00 59.72 103 ILE A N 1
ATOM 772 C CA . ILE A 1 103 ? 17.218 -9.108 -9.411 1.00 59.72 103 ILE A CA 1
ATOM 773 C C . ILE A 1 103 ? 18.382 -8.288 -9.964 1.00 59.72 103 ILE A C 1
ATOM 775 O O . ILE A 1 103 ? 19.533 -8.692 -9.817 1.00 59.72 103 ILE A O 1
ATOM 779 N N . ILE A 1 104 ? 18.089 -7.143 -10.575 1.00 57.91 104 ILE A N 1
ATOM 780 C CA . ILE A 1 104 ? 19.105 -6.291 -11.214 1.00 57.91 104 ILE A CA 1
ATOM 781 C C . ILE A 1 104 ? 19.306 -4.937 -10.520 1.00 57.91 104 ILE A C 1
ATOM 783 O O . ILE A 1 104 ? 20.196 -4.186 -10.905 1.00 57.91 104 ILE A O 1
ATOM 787 N N . GLY A 1 105 ? 18.524 -4.622 -9.484 1.00 58.91 105 GLY A N 1
ATOM 788 C CA . GLY A 1 105 ? 18.684 -3.388 -8.716 1.00 58.91 105 GLY A CA 1
ATOM 789 C C . GLY A 1 105 ? 17.579 -3.143 -7.691 1.00 58.91 105 GLY A C 1
ATOM 790 O O . GLY A 1 105 ? 16.600 -3.892 -7.614 1.00 58.91 105 GLY A O 1
ATOM 791 N N . TYR A 1 106 ? 17.761 -2.063 -6.931 1.00 62.09 106 TYR A N 1
ATOM 792 C CA . TYR A 1 106 ? 16.795 -1.507 -5.987 1.00 62.09 106 TYR A CA 1
ATOM 793 C C . TYR A 1 106 ? 16.478 -0.082 -6.418 1.00 62.09 106 TYR A C 1
ATOM 795 O O . TYR A 1 106 ? 17.394 0.674 -6.737 1.00 62.09 106 TYR A O 1
ATOM 803 N N . ASP A 1 107 ? 15.199 0.274 -6.421 1.00 65.12 107 ASP A N 1
ATOM 804 C CA . ASP A 1 107 ? 14.757 1.612 -6.797 1.00 65.12 107 ASP A CA 1
ATOM 805 C C . ASP A 1 107 ? 13.565 2.046 -5.935 1.00 65.12 107 ASP A C 1
ATOM 807 O O . ASP A 1 107 ? 13.004 1.261 -5.159 1.00 65.12 107 ASP A O 1
ATOM 811 N N . TYR A 1 108 ? 13.187 3.311 -6.056 1.00 66.69 108 TYR A N 1
ATOM 812 C CA . TYR A 1 108 ? 12.176 3.944 -5.226 1.00 66.69 108 TYR A CA 1
ATOM 813 C C . TYR A 1 108 ? 10.999 4.398 -6.090 1.00 66.69 108 TYR A C 1
ATOM 815 O O . TYR A 1 108 ? 11.168 5.041 -7.125 1.00 66.69 108 TYR A O 1
ATOM 823 N N . ALA A 1 109 ? 9.785 4.083 -5.643 1.00 71.06 109 ALA A N 1
ATOM 824 C CA . ALA A 1 109 ? 8.575 4.708 -6.158 1.00 71.06 109 ALA A CA 1
ATOM 825 C C . ALA A 1 109 ? 8.121 5.785 -5.174 1.00 71.06 109 ALA A C 1
ATOM 827 O O . ALA A 1 109 ? 8.112 5.570 -3.961 1.00 71.06 109 ALA A O 1
ATOM 828 N N . LYS A 1 110 ? 7.683 6.926 -5.698 1.00 75.69 110 LYS A N 1
ATOM 829 C CA . LYS A 1 110 ? 6.917 7.892 -4.917 1.00 75.69 110 LYS A CA 1
ATOM 830 C C . LYS A 1 110 ? 5.506 7.345 -4.737 1.00 75.69 110 LYS A C 1
ATOM 832 O O . LYS A 1 110 ? 4.870 7.000 -5.726 1.00 75.69 110 LYS A O 1
ATOM 837 N N . VAL A 1 111 ? 4.997 7.307 -3.511 1.00 79.56 111 VAL A N 1
ATOM 838 C CA . VAL A 1 111 ? 3.592 6.970 -3.247 1.00 79.56 111 VAL A CA 1
ATOM 839 C C . VAL A 1 111 ? 2.808 8.245 -2.965 1.00 79.56 111 VAL A C 1
ATOM 841 O O . VAL A 1 111 ? 3.314 9.157 -2.314 1.00 79.56 111 VAL A O 1
ATOM 844 N N . SER A 1 112 ? 1.585 8.325 -3.474 1.00 84.88 112 SER A N 1
ATOM 845 C CA . SER A 1 112 ? 0.671 9.445 -3.247 1.00 84.88 112 SER A CA 1
ATOM 846 C C . SER A 1 112 ? -0.765 8.957 -3.106 1.00 84.88 112 SER A C 1
ATOM 848 O O . SER A 1 112 ? -1.110 7.882 -3.592 1.00 84.88 112 SER A O 1
ATOM 850 N N . ILE A 1 113 ? -1.607 9.759 -2.457 1.00 89.25 113 ILE A N 1
ATOM 851 C CA . ILE A 1 113 ? -3.060 9.582 -2.475 1.00 89.25 113 ILE A CA 1
ATOM 852 C C . ILE A 1 113 ? -3.618 10.575 -3.496 1.00 89.25 113 ILE A C 1
ATOM 854 O O . ILE A 1 113 ? -3.370 11.774 -3.378 1.00 89.25 113 ILE A O 1
ATOM 858 N N . LEU A 1 114 ? -4.343 10.079 -4.495 1.00 89.25 114 LEU A N 1
ATOM 859 C CA . LEU A 1 114 ? -5.053 10.888 -5.485 1.00 89.25 114 LEU A CA 1
ATOM 860 C C . LEU A 1 114 ? -6.482 10.361 -5.603 1.00 89.25 114 LEU A C 1
ATOM 862 O O . LEU A 1 114 ? -6.682 9.167 -5.824 1.00 89.25 114 LEU A O 1
ATOM 866 N N . ASP A 1 115 ? -7.469 11.232 -5.400 1.00 88.31 115 ASP A N 1
ATOM 867 C CA . ASP A 1 115 ? -8.898 10.893 -5.466 1.00 88.31 115 ASP A CA 1
ATOM 868 C C . ASP A 1 115 ? -9.265 9.636 -4.643 1.00 88.31 115 ASP A C 1
ATOM 870 O O . ASP A 1 115 ? -9.958 8.724 -5.103 1.00 88.31 115 ASP A O 1
ATOM 874 N N . GLY A 1 116 ? -8.722 9.545 -3.421 1.00 85.00 116 GLY A N 1
ATOM 875 C CA . GLY A 1 116 ? -8.923 8.414 -2.502 1.00 85.00 116 GLY A CA 1
ATOM 876 C C . GLY A 1 116 ? -8.216 7.110 -2.905 1.00 85.00 116 GLY A C 1
ATOM 877 O O . GLY A 1 116 ? -8.404 6.076 -2.259 1.00 85.00 116 GLY A O 1
ATOM 878 N N . THR A 1 117 ? -7.402 7.138 -3.960 1.00 90.75 117 THR A N 1
ATOM 879 C CA . THR A 1 117 ? -6.632 5.995 -4.463 1.00 90.75 117 THR A CA 1
ATOM 880 C C . THR A 1 117 ? -5.173 6.138 -4.070 1.00 90.75 117 THR A C 1
ATOM 882 O O . THR A 1 117 ? -4.569 7.189 -4.280 1.00 90.75 117 THR A O 1
ATOM 885 N N . LEU A 1 118 ? -4.586 5.072 -3.529 1.00 91.12 118 LEU A N 1
ATOM 886 C CA . LEU A 1 118 ? -3.146 5.010 -3.338 1.00 91.12 118 LEU A CA 1
ATOM 887 C C . LEU A 1 118 ? -2.481 4.695 -4.680 1.00 91.12 118 LEU A C 1
ATOM 889 O O . LEU A 1 118 ? -2.786 3.676 -5.300 1.00 91.12 118 LEU A O 1
ATOM 893 N N . GLN A 1 119 ? -1.565 5.552 -5.110 1.00 89.06 119 GLN A N 1
ATOM 894 C CA . GLN A 1 119 ? -0.832 5.429 -6.364 1.00 89.06 119 GLN A CA 1
ATOM 895 C C . GLN A 1 119 ? 0.664 5.345 -6.103 1.00 89.06 119 GLN A C 1
ATOM 897 O O . GLN A 1 119 ? 1.175 5.992 -5.191 1.00 89.06 119 GLN A O 1
ATOM 902 N N . ALA A 1 120 ? 1.376 4.601 -6.944 1.00 83.06 120 ALA A N 1
ATOM 903 C CA . ALA A 1 120 ? 2.826 4.680 -7.046 1.00 83.06 120 ALA A CA 1
ATOM 904 C C . ALA A 1 120 ? 3.215 5.355 -8.355 1.00 83.06 120 ALA A C 1
ATOM 906 O O . ALA A 1 120 ? 2.769 4.951 -9.424 1.00 83.06 120 ALA A O 1
ATOM 907 N N . SER A 1 121 ? 4.084 6.352 -8.265 1.00 79.69 121 SER A N 1
ATOM 908 C CA . SER A 1 121 ? 4.735 6.993 -9.395 1.00 79.69 121 SER A CA 1
ATOM 909 C C . SER A 1 121 ? 6.219 6.669 -9.382 1.00 79.69 121 SER A C 1
ATOM 911 O O . SER A 1 121 ? 6.926 6.905 -8.402 1.00 79.69 121 SER A O 1
ATOM 913 N N . TYR A 1 122 ? 6.694 6.148 -10.497 1.00 75.44 122 TYR A N 1
ATOM 914 C CA . TYR A 1 122 ? 8.089 5.866 -10.754 1.00 75.44 122 TYR A CA 1
ATOM 915 C C . TYR A 1 122 ? 8.603 6.852 -11.800 1.00 75.44 122 TYR A C 1
ATOM 917 O O . TYR A 1 122 ? 8.031 6.959 -12.885 1.00 75.44 122 TYR A O 1
ATOM 925 N N . SER A 1 123 ? 9.675 7.574 -11.475 1.00 68.12 123 SER A N 1
ATOM 926 C CA . SER A 1 123 ? 10.393 8.402 -12.444 1.00 68.12 123 SER A CA 1
ATOM 927 C C . SER A 1 123 ? 11.638 7.641 -12.870 1.00 68.12 123 SER A C 1
ATOM 929 O O . SER A 1 123 ? 12.531 7.424 -12.053 1.00 68.12 123 SER A O 1
ATOM 931 N N . ALA A 1 124 ? 11.692 7.208 -14.130 1.00 58.16 124 ALA A N 1
ATOM 932 C CA . ALA A 1 124 ? 12.837 6.479 -14.654 1.00 58.16 124 ALA A CA 1
ATOM 933 C C . ALA A 1 124 ? 14.079 7.379 -14.686 1.00 58.16 124 ALA A C 1
ATOM 935 O O . ALA A 1 124 ? 14.338 8.069 -15.672 1.00 58.16 124 ALA A O 1
ATOM 936 N N . ASN A 1 125 ? 14.895 7.335 -13.633 1.00 52.06 125 ASN A N 1
ATOM 937 C CA . ASN A 1 125 ? 16.230 7.918 -13.658 1.00 52.06 125 ASN A CA 1
ATOM 938 C C . ASN A 1 125 ? 17.208 6.904 -14.285 1.00 52.06 125 ASN A C 1
ATOM 940 O O . ASN A 1 125 ? 17.982 6.232 -13.615 1.00 52.06 125 ASN A O 1
ATOM 944 N N . GLN A 1 126 ? 17.067 6.751 -15.606 1.00 51.00 126 GLN A N 1
ATOM 945 C CA . GLN A 1 126 ? 18.025 6.299 -16.635 1.00 51.00 126 GLN A CA 1
ATOM 946 C C . GLN A 1 126 ? 18.861 5.005 -16.474 1.00 51.00 126 GLN A C 1
ATOM 948 O O . GLN A 1 126 ? 19.541 4.639 -17.429 1.00 51.00 126 GLN A O 1
ATOM 953 N N . SER A 1 127 ? 18.788 4.249 -15.378 1.00 53.09 127 SER A N 1
ATOM 954 C CA . SER A 1 127 ? 19.704 3.110 -15.147 1.00 53.09 127 SER A CA 1
ATOM 955 C C . SER A 1 127 ? 19.108 1.712 -15.367 1.00 53.09 127 SER A C 1
ATOM 957 O O . SER A 1 127 ? 19.742 0.717 -15.018 1.00 53.09 127 SER A O 1
ATOM 959 N N . LEU A 1 128 ? 17.914 1.586 -15.960 1.00 60.19 128 LEU A N 1
ATOM 960 C CA . LEU A 1 128 ? 17.374 0.264 -16.305 1.00 60.19 128 LEU A CA 1
ATOM 961 C C . LEU A 1 128 ? 18.104 -0.310 -17.527 1.00 60.19 128 LEU A C 1
ATOM 963 O O . LEU A 1 128 ? 18.090 0.260 -18.624 1.00 60.19 128 LEU A O 1
ATOM 967 N N . SER A 1 129 ? 18.746 -1.463 -17.330 1.00 58.84 129 SER A N 1
ATOM 968 C CA . SER A 1 129 ? 19.538 -2.146 -18.357 1.00 58.84 129 SER A CA 1
ATOM 969 C C . SER A 1 129 ? 18.683 -2.768 -19.467 1.00 58.84 129 SER A C 1
ATOM 971 O O . SER A 1 129 ? 19.204 -3.037 -20.548 1.00 58.84 129 SER A O 1
ATOM 973 N N . SER A 1 130 ? 17.376 -2.967 -19.244 1.00 59.91 130 SER 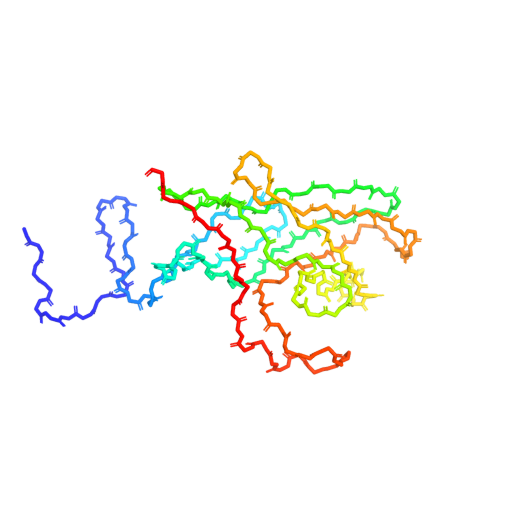A N 1
ATOM 974 C CA . SER A 1 130 ? 16.458 -3.584 -20.212 1.00 59.91 130 SER A CA 1
ATOM 975 C C . SER A 1 130 ? 14.983 -3.251 -19.942 1.00 59.91 130 SER A C 1
ATOM 977 O O . SER A 1 130 ? 14.646 -2.735 -18.881 1.00 59.91 130 SER A O 1
ATOM 979 N N . ASP A 1 131 ? 14.125 -3.551 -20.921 1.00 65.44 131 ASP A N 1
ATOM 980 C CA . ASP A 1 131 ? 12.663 -3.446 -20.857 1.00 65.44 131 ASP A CA 1
ATOM 981 C C . ASP A 1 131 ? 11.999 -4.752 -21.328 1.00 65.44 131 ASP A C 1
ATOM 983 O O . ASP A 1 131 ? 12.519 -5.367 -22.264 1.00 65.44 131 ASP A O 1
ATOM 987 N N . PRO A 1 132 ? 10.837 -5.153 -20.766 1.00 62.25 132 PRO A N 1
ATOM 988 C CA . PRO A 1 132 ? 10.149 -4.555 -19.621 1.00 62.25 132 PRO A CA 1
ATOM 989 C C . PRO A 1 132 ? 10.784 -4.982 -18.296 1.00 62.25 132 PRO A C 1
ATOM 991 O O . PRO A 1 132 ? 11.220 -6.123 -18.139 1.00 62.25 132 PRO A O 1
ATOM 994 N N . THR A 1 133 ? 10.758 -4.085 -17.317 1.00 72.19 133 THR A N 1
ATOM 995 C CA . THR A 1 133 ? 11.221 -4.392 -15.969 1.00 72.19 133 THR A CA 1
ATOM 996 C C . THR A 1 133 ? 10.046 -4.482 -15.004 1.00 72.19 133 THR A C 1
ATOM 998 O O . THR A 1 133 ? 9.106 -3.702 -15.097 1.00 72.19 133 THR A O 1
ATOM 1001 N N . ARG A 1 134 ? 10.065 -5.426 -14.059 1.00 73.19 134 ARG A N 1
ATOM 1002 C CA . ARG A 1 134 ? 9.028 -5.517 -13.017 1.00 73.19 134 ARG A CA 1
ATOM 1003 C C . ARG A 1 134 ? 9.561 -5.060 -11.675 1.00 73.19 134 ARG A C 1
ATOM 1005 O O . ARG A 1 134 ? 10.657 -5.461 -11.301 1.00 73.19 134 ARG A O 1
ATOM 1012 N N . GLY A 1 135 ? 8.768 -4.262 -10.974 1.00 73.25 135 GLY A N 1
ATOM 1013 C CA . GLY A 1 135 ? 8.968 -3.869 -9.591 1.00 73.25 135 GLY A CA 1
ATOM 1014 C C . GLY A 1 135 ? 7.980 -4.562 -8.656 1.00 73.25 135 GLY A C 1
ATOM 1015 O O . GLY A 1 135 ? 6.881 -4.927 -9.062 1.00 73.25 135 GLY A O 1
ATOM 1016 N N . ILE A 1 136 ? 8.356 -4.724 -7.389 1.00 75.06 136 ILE A N 1
ATOM 1017 C CA . ILE A 1 136 ? 7.449 -5.168 -6.323 1.00 75.06 136 ILE A CA 1
ATOM 1018 C C . ILE A 1 136 ? 7.461 -4.116 -5.228 1.00 75.06 136 ILE A C 1
ATOM 1020 O O . ILE A 1 136 ? 8.489 -3.934 -4.591 1.00 75.06 136 ILE A O 1
ATOM 1024 N N . ILE A 1 137 ? 6.334 -3.466 -4.986 1.00 77.25 137 ILE A N 1
ATOM 1025 C CA . ILE A 1 137 ? 6.127 -2.581 -3.846 1.00 77.25 137 ILE A CA 1
ATOM 1026 C C . ILE A 1 137 ? 5.788 -3.418 -2.617 1.00 77.25 137 ILE A C 1
ATOM 1028 O O . ILE A 1 137 ? 4.803 -4.146 -2.655 1.00 77.25 137 ILE A O 1
ATOM 1032 N N . THR A 1 138 ? 6.556 -3.303 -1.532 1.00 77.31 138 THR A N 1
ATOM 1033 C CA . THR A 1 138 ? 6.249 -3.966 -0.249 1.00 77.31 138 THR A CA 1
ATOM 1034 C C . THR A 1 138 ? 5.766 -2.955 0.789 1.00 77.31 138 THR A C 1
ATOM 1036 O O . THR A 1 138 ? 6.413 -1.932 1.004 1.00 77.31 138 THR A O 1
ATOM 1039 N N . PHE A 1 139 ? 4.668 -3.277 1.477 1.00 77.88 139 PHE A N 1
ATOM 1040 C CA . PHE A 1 139 ? 4.130 -2.512 2.602 1.00 77.88 139 PHE A CA 1
ATOM 1041 C C . PHE A 1 139 ? 4.588 -3.148 3.913 1.00 77.88 139 PHE A C 1
ATOM 1043 O O . PHE A 1 139 ? 4.102 -4.206 4.310 1.00 77.88 139 PHE A O 1
ATOM 1050 N N . SER A 1 140 ? 5.566 -2.524 4.559 1.00 69.12 140 SER A N 1
ATOM 1051 C CA . SER A 1 140 ? 6.112 -2.926 5.858 1.00 69.12 140 SER A CA 1
ATOM 1052 C C . SER A 1 140 ? 7.033 -1.828 6.381 1.00 69.12 140 SER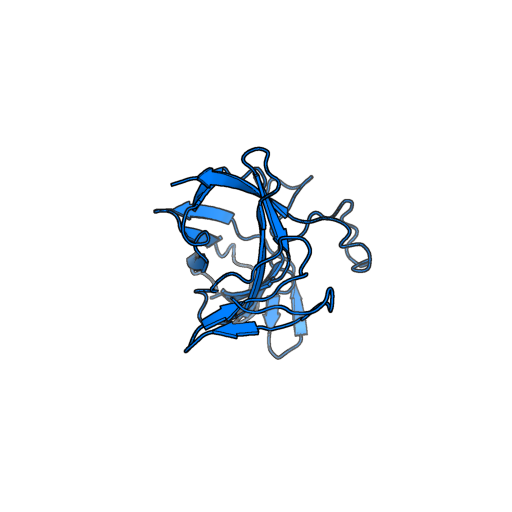 A C 1
ATOM 1054 O O . SER A 1 140 ? 7.720 -1.187 5.588 1.00 69.12 140 SER A O 1
ATOM 1056 N N . ARG A 1 141 ? 7.143 -1.676 7.697 1.00 56.94 141 ARG A N 1
ATOM 1057 C CA . ARG A 1 141 ? 8.150 -0.847 8.353 1.00 56.94 141 ARG A CA 1
ATOM 1058 C C . ARG A 1 141 ? 9.405 -1.687 8.614 1.00 56.94 141 ARG A C 1
ATOM 1060 O O . ARG A 1 141 ? 9.382 -2.618 9.422 1.00 56.94 141 ARG A O 1
ATOM 1067 N N . ALA A 1 142 ? 10.487 -1.389 7.898 1.00 49.19 142 ALA A N 1
ATOM 1068 C CA . ALA A 1 142 ? 11.805 -1.983 8.129 1.00 49.19 142 ALA A CA 1
ATOM 1069 C C . ALA A 1 142 ? 12.625 -1.067 9.049 1.00 49.19 142 ALA A C 1
ATOM 1071 O O . ALA A 1 142 ? 12.719 0.132 8.797 1.00 49.19 142 ALA A O 1
ATOM 1072 N N . THR A 1 143 ? 13.227 -1.616 10.104 1.00 39.50 143 THR A N 1
ATOM 1073 C CA . THR A 1 143 ? 13.977 -0.837 11.108 1.00 39.50 143 THR A CA 1
ATOM 1074 C C . THR A 1 143 ? 15.436 -0.581 10.727 1.00 39.50 143 THR A C 1
ATOM 1076 O O . THR A 1 143 ? 16.044 0.347 11.253 1.00 39.50 143 THR A O 1
ATOM 1079 N N . THR A 1 144 ? 16.009 -1.342 9.792 1.00 38.84 144 THR A N 1
ATOM 1080 C CA . THR A 1 144 ? 17.391 -1.162 9.324 1.00 38.84 144 THR A CA 1
ATOM 1081 C C . THR A 1 144 ? 17.550 -1.645 7.884 1.00 38.84 144 THR A C 1
ATOM 1083 O O . THR A 1 144 ? 17.164 -2.758 7.543 1.00 38.84 144 THR A O 1
ATOM 1086 N N . TYR A 1 145 ? 18.166 -0.819 7.033 1.00 48.34 145 TYR A N 1
ATOM 1087 C CA . TYR A 1 145 ? 18.627 -1.235 5.708 1.00 48.34 145 TYR A CA 1
ATOM 1088 C C . TYR A 1 145 ? 20.126 -1.530 5.761 1.00 48.34 145 TYR A C 1
ATOM 1090 O O . TYR A 1 145 ? 20.960 -0.629 5.703 1.00 48.34 145 TYR A O 1
ATOM 1098 N N . ARG A 1 146 ? 20.478 -2.812 5.850 1.00 38.66 146 ARG A N 1
ATOM 1099 C CA . ARG A 1 146 ? 21.722 -3.315 5.261 1.00 38.66 146 ARG A CA 1
ATOM 1100 C C . ARG A 1 146 ? 21.321 -4.313 4.190 1.00 38.66 146 ARG A C 1
ATOM 1102 O O . ARG A 1 146 ? 20.463 -5.157 4.413 1.00 38.66 146 ARG A O 1
ATOM 1109 N N . THR A 1 147 ? 21.907 -4.146 3.016 1.00 41.38 147 THR A N 1
ATOM 1110 C CA . THR A 1 147 ? 21.508 -4.641 1.689 1.00 41.38 147 THR A 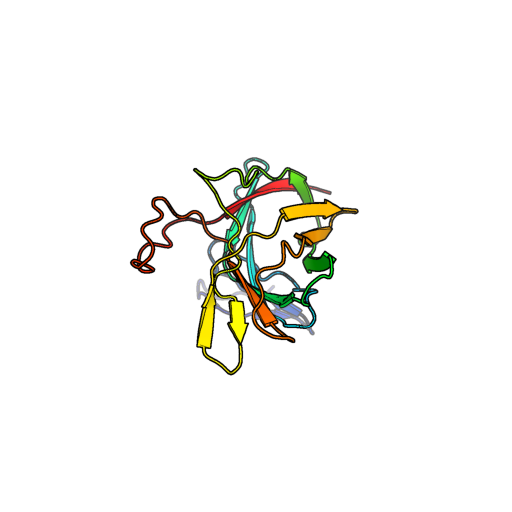CA 1
ATOM 1111 C C . THR A 1 147 ? 21.391 -6.165 1.507 1.00 41.38 147 THR A C 1
ATOM 1113 O O . THR A 1 147 ? 21.333 -6.619 0.367 1.00 41.38 147 THR A O 1
ATOM 1116 N N . GLN A 1 148 ? 21.340 -6.975 2.569 1.00 39.06 148 GLN A N 1
ATOM 1117 C CA . GLN A 1 148 ? 21.307 -8.440 2.471 1.00 39.06 148 GLN A CA 1
ATOM 1118 C C . GLN A 1 148 ? 20.437 -9.169 3.510 1.00 39.06 148 GLN A C 1
ATOM 1120 O O . GLN A 1 148 ? 20.155 -10.345 3.294 1.00 39.06 148 GLN A O 1
ATOM 1125 N N . ASP A 1 149 ? 19.939 -8.518 4.569 1.00 41.69 149 ASP A N 1
ATOM 1126 C CA . ASP A 1 149 ? 19.169 -9.213 5.615 1.00 41.69 149 ASP A CA 1
ATOM 1127 C C . ASP A 1 149 ? 17.666 -8.928 5.522 1.00 41.69 149 ASP A C 1
ATOM 1129 O O . ASP A 1 149 ? 17.110 -8.049 6.176 1.00 41.69 149 ASP A O 1
ATOM 1133 N N . PHE A 1 150 ? 16.984 -9.725 4.698 1.00 47.00 150 PHE A N 1
ATOM 1134 C CA . PHE A 1 150 ? 15.531 -9.676 4.470 1.00 47.00 150 PHE A CA 1
ATOM 1135 C C . PHE A 1 150 ? 14.695 -10.343 5.581 1.00 47.00 150 PHE A C 1
ATOM 1137 O O . PHE A 1 150 ? 13.502 -10.584 5.395 1.00 47.00 150 PHE A O 1
ATOM 1144 N N . ALA A 1 151 ? 15.305 -10.686 6.720 1.00 43.03 151 ALA A N 1
ATOM 1145 C CA . ALA A 1 151 ? 14.676 -11.476 7.780 1.00 43.03 151 ALA A CA 1
ATOM 1146 C C . ALA A 1 151 ? 13.864 -10.650 8.801 1.00 43.03 151 ALA A C 1
ATOM 1148 O O . ALA A 1 151 ? 13.253 -11.230 9.695 1.00 43.03 151 ALA A O 1
ATOM 1149 N N . THR A 1 152 ? 13.822 -9.317 8.694 1.00 46.84 152 THR A N 1
ATOM 1150 C CA . THR A 1 152 ? 13.246 -8.441 9.735 1.00 46.84 152 THR A CA 1
ATOM 1151 C C . THR A 1 152 ? 12.166 -7.490 9.208 1.00 46.84 152 THR A C 1
ATOM 1153 O O . THR A 1 152 ? 12.175 -6.286 9.456 1.00 46.84 152 THR A O 1
ATOM 1156 N N . PHE A 1 153 ? 11.157 -8.038 8.527 1.00 52.06 153 PHE A N 1
ATOM 1157 C CA . PHE A 1 153 ? 9.875 -7.350 8.328 1.00 52.06 153 PHE A CA 1
ATOM 1158 C C . PHE A 1 153 ? 9.033 -7.458 9.604 1.00 52.06 153 PHE A C 1
ATOM 1160 O O . PHE A 1 153 ? 8.172 -8.325 9.719 1.00 52.06 153 PHE A O 1
ATOM 1167 N N . ALA A 1 154 ? 9.328 -6.632 10.607 1.00 52.81 154 ALA A N 1
ATOM 1168 C CA . ALA A 1 154 ? 8.710 -6.788 11.924 1.00 52.81 154 ALA A CA 1
ATOM 1169 C C . ALA A 1 154 ? 7.401 -6.000 12.099 1.00 52.81 154 ALA A C 1
ATOM 1171 O O . ALA A 1 154 ? 6.627 -6.325 12.998 1.00 52.81 154 ALA A O 1
ATOM 1172 N N . GLN A 1 155 ? 7.142 -4.959 11.294 1.00 69.75 155 GLN A N 1
ATOM 1173 C CA . GLN A 1 155 ? 6.039 -4.024 11.552 1.00 69.75 155 GLN A CA 1
ATOM 1174 C C . GLN A 1 155 ? 5.273 -3.605 10.278 1.00 69.75 155 GLN A C 1
ATOM 1176 O O . GLN A 1 155 ? 5.864 -3.562 9.200 1.00 69.75 155 GLN A O 1
ATOM 1181 N N . PRO A 1 156 ? 3.964 -3.300 10.365 1.00 78.69 156 PRO A N 1
ATOM 1182 C CA . PRO A 1 156 ? 3.176 -2.773 9.246 1.00 78.69 156 PRO A CA 1
ATOM 1183 C C . PRO A 1 156 ? 3.557 -1.351 8.828 1.00 78.69 156 PRO A C 1
ATOM 1185 O O . PRO A 1 156 ? 4.040 -0.568 9.642 1.00 78.69 156 PRO A O 1
ATOM 1188 N N . ALA A 1 157 ? 3.273 -0.996 7.575 1.00 80.69 157 ALA A N 1
ATOM 1189 C CA . ALA A 1 157 ? 3.299 0.396 7.132 1.00 80.69 157 ALA A CA 1
ATOM 1190 C C . ALA A 1 157 ? 2.048 1.129 7.666 1.00 80.69 157 ALA A C 1
ATOM 1192 O O . ALA A 1 157 ? 0.960 0.563 7.620 1.00 80.69 157 ALA A O 1
ATOM 1193 N N . ILE A 1 158 ? 2.177 2.361 8.172 1.00 85.12 158 ILE A N 1
ATOM 1194 C CA . ILE A 1 158 ? 1.066 3.122 8.794 1.00 85.12 158 ILE A CA 1
ATOM 1195 C C . ILE A 1 158 ? 0.543 4.268 7.911 1.00 85.12 158 ILE A C 1
ATOM 1197 O O . ILE A 1 158 ? 1.293 5.184 7.596 1.00 85.12 158 ILE A O 1
ATOM 1201 N N . ILE A 1 159 ? -0.731 4.230 7.524 1.00 87.31 159 ILE A N 1
ATOM 1202 C CA . ILE A 1 159 ? -1.398 5.240 6.683 1.00 87.31 159 ILE A CA 1
ATOM 1203 C C . ILE A 1 159 ? -2.511 5.939 7.468 1.00 87.31 159 ILE A C 1
ATOM 1205 O O . ILE A 1 159 ? -3.210 5.290 8.245 1.00 87.31 159 ILE A O 1
ATOM 1209 N N . GLY A 1 160 ? -2.703 7.241 7.263 1.00 91.62 160 GLY A N 1
ATOM 1210 C CA . GLY A 1 160 ? -3.834 7.969 7.835 1.00 91.62 160 GLY A CA 1
ATOM 1211 C C . GLY A 1 160 ? -5.150 7.578 7.171 1.00 91.62 160 GLY A C 1
ATOM 1212 O O . GLY A 1 160 ? -5.216 7.406 5.948 1.00 91.62 160 GLY A O 1
ATOM 1213 N N . ILE A 1 161 ? -6.200 7.445 7.978 1.00 95.69 161 ILE A N 1
ATOM 1214 C CA . ILE A 1 161 ? -7.559 7.176 7.512 1.00 95.69 161 ILE A CA 1
ATOM 1215 C C . ILE A 1 161 ? -8.580 8.074 8.199 1.00 95.69 161 ILE A C 1
ATOM 1217 O O . ILE A 1 161 ? -8.428 8.459 9.355 1.00 95.69 161 ILE A O 1
ATOM 1221 N N . GLU A 1 162 ? -9.685 8.316 7.512 1.00 95.56 162 GLU A N 1
ATOM 1222 C CA . GLU A 1 162 ? -10.907 8.844 8.111 1.00 95.56 162 GLU A CA 1
ATOM 1223 C C . GLU A 1 162 ? -12.087 7.929 7.802 1.00 95.56 162 GLU A C 1
ATOM 1225 O O . GLU A 1 162 ? -12.063 7.170 6.829 1.00 95.56 162 GLU A O 1
ATOM 1230 N N . LYS A 1 163 ? -13.106 7.973 8.660 1.00 92.50 163 LYS A N 1
ATOM 1231 C CA . LYS A 1 163 ? -14.353 7.240 8.456 1.00 92.50 163 LYS A CA 1
ATOM 1232 C C . LYS A 1 163 ? -15.316 8.111 7.647 1.00 92.50 163 LYS A C 1
ATOM 1234 O O . LYS A 1 163 ? -15.491 9.276 7.997 1.00 92.50 163 LYS A O 1
ATOM 1239 N N . LEU A 1 164 ? -15.913 7.530 6.608 1.00 89.00 164 LEU A N 1
ATOM 1240 C CA . LEU A 1 164 ? -16.916 8.166 5.747 1.00 89.00 164 LEU A CA 1
ATOM 1241 C C . LEU A 1 164 ? -18.332 8.064 6.330 1.00 89.00 164 LEU A C 1
ATOM 1243 O O . LEU A 1 164 ? -18.598 7.094 7.084 1.00 89.00 164 LEU A O 1
#

Radius of gyration: 17.96 Å; chains: 1; bounding box: 52×34×42 Å

Organism: NCBI:txid649758